Protein AF-D1W5M9-F1 (afdb_monomer_lite)

Structure (mmCIF, N/CA/C/O backbone):
data_AF-D1W5M9-F1
#
_entry.id   AF-D1W5M9-F1
#
loop_
_atom_site.group_PDB
_atom_site.id
_atom_site.type_symbol
_atom_site.label_atom_id
_atom_site.label_alt_id
_atom_site.label_comp_id
_atom_site.label_asym_id
_atom_site.label_entity_id
_atom_site.label_seq_id
_atom_site.pdbx_PDB_ins_code
_atom_site.Cartn_x
_atom_site.Cartn_y
_atom_site.Cartn_z
_atom_site.occupancy
_atom_site.B_iso_or_equiv
_atom_site.auth_seq_id
_atom_site.auth_comp_id
_atom_site.auth_asym_id
_atom_site.auth_atom_id
_atom_site.pdbx_PDB_model_num
ATOM 1 N N . MET A 1 1 ? 8.445 2.231 11.123 1.00 63.66 1 MET A N 1
ATOM 2 C CA . MET A 1 1 ? 7.506 3.032 10.311 1.00 63.66 1 MET A CA 1
ATOM 3 C C . MET A 1 1 ? 6.732 2.057 9.447 1.00 63.66 1 MET A C 1
ATOM 5 O O . MET A 1 1 ? 7.366 1.206 8.841 1.00 63.66 1 MET A O 1
ATOM 9 N N . ASN A 1 2 ? 5.404 2.099 9.480 1.00 83.00 2 ASN A N 1
ATOM 10 C CA . ASN A 1 2 ? 4.534 1.351 8.573 1.00 83.00 2 ASN A CA 1
ATOM 11 C C . ASN A 1 2 ? 3.511 2.341 7.989 1.00 83.00 2 ASN A C 1
ATOM 13 O O . ASN A 1 2 ? 3.328 3.416 8.558 1.00 83.00 2 ASN A O 1
ATOM 17 N N . ARG A 1 3 ? 2.901 1.996 6.854 1.00 93.31 3 ARG A N 1
ATOM 18 C CA . ARG A 1 3 ? 1.941 2.838 6.113 1.00 93.31 3 ARG A CA 1
ATOM 19 C C . ARG A 1 3 ? 0.517 2.303 6.245 1.00 93.31 3 ARG A C 1
ATOM 21 O O . ARG A 1 3 ? -0.344 2.614 5.434 1.00 93.31 3 ARG A O 1
ATOM 28 N N . ILE A 1 4 ? 0.272 1.434 7.229 1.00 94.25 4 ILE A N 1
ATOM 29 C CA . ILE A 1 4 ? -0.935 0.599 7.274 1.00 94.25 4 ILE A CA 1
ATOM 30 C C . ILE A 1 4 ? -2.200 1.464 7.290 1.00 94.25 4 ILE A C 1
ATOM 32 O O . ILE A 1 4 ? -3.158 1.157 6.591 1.00 94.25 4 ILE A O 1
ATOM 36 N N . GLU A 1 5 ? -2.203 2.565 8.046 1.00 92.50 5 GLU A N 1
ATOM 37 C CA . GLU A 1 5 ? -3.348 3.483 8.080 1.00 92.50 5 GLU A CA 1
ATOM 38 C C . GLU A 1 5 ? -3.628 4.167 6.738 1.00 92.50 5 GLU A C 1
ATOM 40 O O . GLU A 1 5 ? -4.788 4.458 6.447 1.00 92.50 5 GLU A O 1
ATOM 45 N N . ASP A 1 6 ? -2.599 4.416 5.931 1.00 94.12 6 ASP A N 1
ATOM 46 C CA . ASP A 1 6 ? -2.745 5.037 4.615 1.00 94.12 6 ASP A CA 1
ATOM 47 C C . ASP A 1 6 ? -3.290 4.022 3.613 1.00 94.12 6 ASP A C 1
ATOM 49 O O . ASP A 1 6 ? -4.303 4.293 2.974 1.00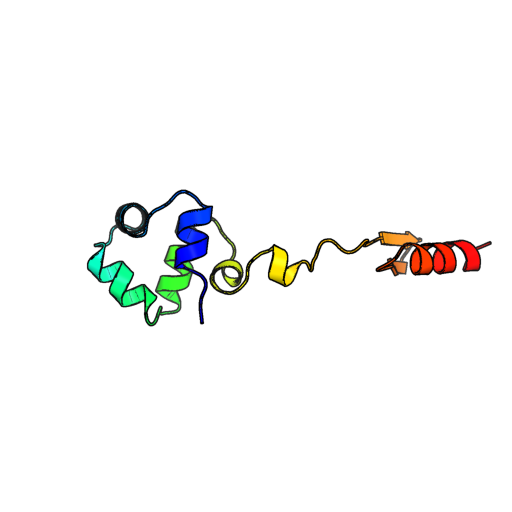 94.12 6 ASP A O 1
ATOM 53 N N . VAL A 1 7 ? -2.746 2.799 3.603 1.00 95.06 7 VAL A N 1
ATOM 54 C CA . VAL A 1 7 ? -3.246 1.695 2.761 1.00 95.06 7 VAL A CA 1
ATOM 55 C C . VAL A 1 7 ? -4.722 1.404 3.048 1.00 95.06 7 VAL A C 1
ATOM 57 O O . VAL A 1 7 ? -5.509 1.216 2.122 1.00 95.06 7 VAL A O 1
ATOM 60 N N . ILE A 1 8 ? -5.134 1.424 4.323 1.00 94.38 8 ILE A N 1
ATOM 61 C CA . ILE A 1 8 ? -6.545 1.268 4.718 1.00 94.38 8 ILE A CA 1
ATOM 62 C C . ILE A 1 8 ? -7.427 2.323 4.034 1.00 94.38 8 ILE A C 1
ATOM 64 O O . ILE A 1 8 ? -8.484 1.982 3.500 1.00 94.38 8 ILE A O 1
ATOM 68 N N . LYS A 1 9 ? -6.998 3.591 4.039 1.00 94.12 9 LYS A N 1
ATOM 69 C CA . LYS A 1 9 ? -7.753 4.710 3.452 1.00 94.12 9 LYS A CA 1
ATOM 70 C C . LYS A 1 9 ? -7.760 4.662 1.926 1.00 94.12 9 LYS A C 1
ATOM 72 O O . LYS A 1 9 ? -8.810 4.886 1.333 1.00 94.12 9 LYS A O 1
ATOM 77 N N . GLU A 1 10 ? -6.622 4.352 1.306 1.00 94.06 10 GLU A N 1
ATOM 78 C CA . GLU A 1 10 ? -6.475 4.197 -0.150 1.00 94.06 10 GLU A CA 1
ATOM 79 C C . GLU A 1 10 ? -7.436 3.132 -0.702 1.00 94.06 10 GLU A C 1
ATOM 81 O O . GLU A 1 10 ? -7.995 3.299 -1.782 1.00 94.06 10 GLU A O 1
ATOM 86 N N . HIS A 1 11 ? -7.715 2.090 0.087 1.00 93.50 11 HIS A N 1
ATOM 87 C CA . HIS A 1 11 ? -8.651 1.015 -0.258 1.00 93.50 11 HIS A CA 1
ATOM 88 C C . HIS A 1 11 ? -10.105 1.299 0.167 1.00 93.50 11 HIS A C 1
ATOM 90 O O . HIS A 1 11 ? -10.946 0.401 0.156 1.00 93.50 11 HIS A O 1
ATOM 96 N N . GLY A 1 12 ? -10.427 2.538 0.555 1.00 93.69 12 GLY A N 1
ATOM 97 C CA . GLY A 1 12 ? -11.793 2.961 0.879 1.00 93.69 12 GLY A CA 1
ATOM 98 C C . GLY A 1 12 ? -12.308 2.489 2.241 1.00 93.69 12 GLY A C 1
ATOM 99 O O . GLY A 1 12 ? -13.508 2.579 2.507 1.00 93.69 12 GLY A O 1
ATOM 100 N N . TYR A 1 13 ? -11.429 2.005 3.120 1.00 94.56 13 TYR A N 1
ATOM 101 C CA . TYR A 1 13 ? -11.790 1.606 4.474 1.00 94.56 13 TYR A CA 1
ATOM 102 C C . TYR A 1 13 ? -11.422 2.685 5.494 1.00 94.56 13 TYR A C 1
ATOM 104 O O . TYR A 1 13 ? -10.535 3.518 5.325 1.00 94.56 13 TYR A O 1
ATOM 112 N N . THR A 1 14 ? -12.098 2.630 6.633 1.00 94.38 14 THR A N 1
ATOM 113 C CA . THR A 1 14 ? -11.619 3.214 7.882 1.00 94.38 14 THR A CA 1
ATOM 114 C C . THR A 1 14 ? -11.054 2.102 8.761 1.00 94.38 14 THR A C 1
ATOM 116 O O . THR A 1 14 ? -11.405 0.932 8.604 1.00 94.38 14 THR A O 1
ATOM 119 N N . VAL A 1 15 ? -10.261 2.450 9.778 1.00 91.50 15 VAL A N 1
ATOM 120 C CA . VAL A 1 15 ? -9.829 1.469 10.796 1.00 91.50 15 VAL A CA 1
ATOM 121 C C . VAL A 1 15 ? -11.034 0.788 11.464 1.00 91.50 15 VAL A C 1
ATOM 123 O O . VAL A 1 15 ? -10.948 -0.355 11.893 1.00 91.50 15 VAL A O 1
ATOM 126 N N . THR A 1 16 ? -12.184 1.466 11.533 1.00 93.19 16 THR A N 1
ATOM 127 C CA . THR A 1 16 ? -13.395 0.912 12.157 1.00 93.19 16 THR A CA 1
ATOM 128 C C . THR A 1 16 ? -14.045 -0.132 11.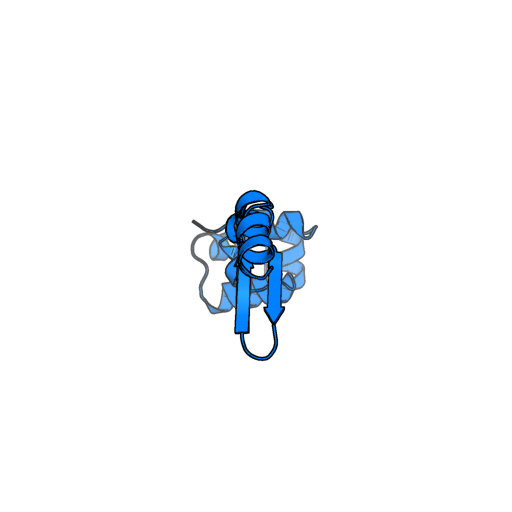252 1.00 93.19 16 THR A C 1
ATOM 130 O O . THR A 1 16 ? -14.257 -1.258 11.688 1.00 93.19 16 THR A O 1
ATOM 133 N N . SER A 1 17 ? -14.258 0.194 9.976 1.00 94.62 17 SER A N 1
ATOM 134 C CA . SER A 1 17 ? -14.833 -0.747 9.006 1.00 94.62 17 SER A CA 1
ATOM 135 C C . SER A 1 17 ? -13.899 -1.922 8.704 1.00 94.62 17 SER A C 1
ATOM 137 O O . SER A 1 17 ? -14.367 -3.029 8.458 1.00 94.62 17 SER A O 1
ATOM 139 N N . LEU A 1 18 ? -12.574 -1.719 8.749 1.00 94.62 18 LEU A N 1
ATOM 140 C CA . LEU A 1 18 ? -11.629 -2.831 8.645 1.00 94.62 18 LEU A CA 1
ATOM 141 C C . LEU A 1 18 ? -11.708 -3.740 9.877 1.00 94.62 18 LEU A C 1
ATOM 143 O O . LEU A 1 18 ? -11.705 -4.957 9.723 1.00 94.62 18 LEU A O 1
ATOM 147 N N . ALA A 1 19 ? -11.806 -3.171 11.085 1.00 94.12 19 ALA A N 1
ATOM 148 C CA . ALA A 1 19 ? -11.965 -3.958 12.306 1.00 94.12 19 ALA A CA 1
ATOM 149 C C . ALA A 1 19 ? -13.226 -4.836 12.251 1.00 94.12 19 ALA A C 1
ATOM 151 O O . ALA A 1 19 ? -13.154 -6.023 12.555 1.00 94.12 19 ALA A O 1
ATOM 152 N N . GLU A 1 20 ? -14.345 -4.278 11.783 1.00 94.00 20 GLU A N 1
ATOM 153 C CA . GLU A 1 20 ? -15.584 -5.025 11.543 1.00 94.00 20 GLU A CA 1
ATOM 154 C C . GLU A 1 20 ? -15.379 -6.152 10.520 1.00 94.00 20 GLU A C 1
ATOM 156 O O . GLU A 1 20 ? -15.781 -7.288 10.770 1.00 94.00 20 GLU A O 1
ATOM 161 N N . LYS A 1 21 ? -14.685 -5.873 9.408 1.00 92.62 21 LYS A N 1
ATOM 162 C CA . LYS A 1 21 ? -14.389 -6.855 8.352 1.00 92.62 21 LYS A CA 1
ATOM 163 C C . LYS A 1 21 ? -13.552 -8.041 8.844 1.00 92.62 21 LYS A C 1
ATOM 165 O O . LYS A 1 21 ? -13.801 -9.162 8.414 1.00 92.62 21 LYS A O 1
ATOM 170 N N . ILE A 1 22 ? -12.583 -7.808 9.730 1.00 92.50 22 ILE A N 1
ATOM 171 C CA . ILE A 1 22 ? -11.724 -8.862 10.305 1.00 92.50 22 ILE A CA 1
ATOM 172 C C . ILE A 1 22 ? -12.273 -9.434 11.623 1.00 92.50 22 ILE A C 1
ATOM 174 O O . ILE A 1 22 ? -11.598 -10.210 12.292 1.00 92.50 22 ILE A O 1
ATOM 178 N N . GLY A 1 23 ? -13.491 -9.053 12.026 1.00 92.00 23 GLY A N 1
ATOM 179 C CA . GLY A 1 23 ? -14.151 -9.604 13.212 1.00 92.00 23 GLY A CA 1
ATOM 180 C C . GLY A 1 23 ? -13.509 -9.199 14.544 1.00 92.00 23 GLY A C 1
ATOM 181 O O . GLY A 1 23 ? -13.524 -9.973 15.499 1.00 92.00 23 GLY A O 1
ATOM 182 N N . THR A 1 24 ? -12.939 -7.994 14.633 1.00 92.00 24 THR A N 1
ATOM 183 C CA . THR A 1 24 ? -12.327 -7.457 15.858 1.00 92.00 24 THR A CA 1
ATOM 184 C C . THR A 1 24 ? -12.928 -6.109 16.258 1.00 92.00 24 THR A C 1
ATOM 186 O O . THR A 1 24 ? -13.661 -5.475 15.505 1.00 92.00 24 THR A O 1
ATOM 189 N N . SER A 1 25 ? -12.608 -5.629 17.461 1.00 92.50 25 SER A N 1
ATOM 190 C CA . SER A 1 25 ? -13.003 -4.285 17.882 1.00 92.50 25 SER A CA 1
ATOM 191 C C . SER A 1 25 ? -12.044 -3.221 17.348 1.00 92.50 25 SER A C 1
ATOM 193 O O . SER A 1 25 ? -10.834 -3.440 17.227 1.00 92.50 25 SER A O 1
ATOM 195 N N . LYS A 1 26 ? -12.570 -2.014 17.111 1.00 91.94 26 LYS A N 1
ATOM 196 C CA . LYS A 1 26 ? -11.774 -0.834 16.741 1.00 91.94 26 LYS A CA 1
ATOM 197 C C . LYS A 1 26 ? -10.599 -0.610 17.698 1.00 91.94 26 LYS A C 1
ATOM 199 O O . LYS A 1 26 ? -9.485 -0.381 17.236 1.00 91.94 26 LYS A O 1
ATOM 204 N N . GLN A 1 27 ? -10.824 -0.674 19.018 1.00 91.31 27 GLN A N 1
ATOM 205 C CA . GLN A 1 27 ? -9.746 -0.456 19.992 1.00 91.31 27 GLN A CA 1
ATOM 206 C C . GLN A 1 27 ? -8.656 -1.527 19.889 1.00 91.31 27 GLN A C 1
ATOM 208 O O . GLN A 1 27 ? -7.475 -1.195 19.972 1.00 91.31 27 GLN A O 1
ATOM 213 N N . ASN A 1 28 ? -9.040 -2.791 19.680 1.00 91.12 28 ASN A N 1
ATOM 214 C CA . ASN A 1 28 ? -8.086 -3.885 19.539 1.00 91.12 28 ASN A CA 1
ATOM 215 C C . ASN A 1 28 ? -7.239 -3.717 18.272 1.00 91.12 28 ASN A C 1
ATOM 217 O O . ASN A 1 28 ? -6.016 -3.819 18.336 1.00 91.12 28 ASN A O 1
ATOM 221 N N . LEU A 1 29 ? -7.861 -3.381 17.135 1.00 91.69 29 LEU A N 1
ATOM 222 C CA . LEU A 1 29 ? -7.115 -3.117 15.905 1.00 91.69 29 LEU A CA 1
ATOM 223 C C . LEU A 1 29 ? -6.158 -1.929 16.074 1.00 91.69 29 LEU A C 1
ATOM 225 O O . LEU A 1 29 ? -4.981 -2.062 15.762 1.00 91.69 29 LEU A O 1
ATOM 229 N N . PHE A 1 30 ? -6.604 -0.810 16.654 1.00 90.25 30 PHE A N 1
ATOM 230 C CA . PHE A 1 30 ? -5.724 0.335 16.929 1.00 90.25 30 PHE A CA 1
ATOM 231 C C . PHE A 1 30 ? -4.529 -0.022 17.821 1.00 90.25 30 PHE A C 1
ATOM 233 O O . PHE A 1 30 ? -3.418 0.446 17.580 1.00 90.25 30 PHE A O 1
ATOM 240 N N . ALA A 1 31 ? -4.737 -0.848 18.850 1.00 90.62 31 ALA A N 1
ATOM 241 C CA . ALA A 1 31 ? -3.649 -1.314 19.705 1.00 90.62 31 ALA A CA 1
ATOM 242 C C . ALA A 1 31 ? -2.648 -2.170 18.915 1.00 90.62 31 ALA A C 1
ATOM 244 O O . ALA A 1 31 ? -1.439 -1.958 19.025 1.00 90.62 31 ALA A O 1
ATOM 245 N N . LYS A 1 32 ? -3.151 -3.077 18.069 1.00 90.31 32 LYS A N 1
ATOM 246 C CA . LYS A 1 32 ? -2.332 -3.912 17.188 1.00 90.31 32 LYS A CA 1
ATOM 247 C C . LYS A 1 32 ? -1.543 -3.087 16.162 1.00 90.31 32 LYS A C 1
ATOM 249 O O . LYS A 1 32 ? -0.389 -3.403 15.918 1.00 90.31 32 LYS A O 1
ATOM 254 N N . LEU A 1 33 ? -2.102 -2.012 15.602 1.00 89.81 33 LEU A N 1
ATOM 255 C CA . LEU A 1 33 ? -1.428 -1.182 14.587 1.00 89.81 33 LEU A CA 1
ATOM 256 C C . LEU A 1 33 ? -0.173 -0.456 15.102 1.00 89.81 33 LEU A C 1
ATOM 258 O O . LEU A 1 33 ? 0.736 -0.182 14.318 1.00 89.81 33 LEU A O 1
ATOM 262 N N . LYS A 1 34 ? -0.083 -0.183 16.412 1.00 88.25 34 LYS A N 1
ATOM 263 C CA . LYS A 1 34 ? 1.106 0.447 17.018 1.00 88.25 34 LYS A CA 1
ATOM 264 C C . LYS A 1 34 ? 2.347 -0.445 16.961 1.00 88.25 34 LYS A C 1
ATOM 266 O O . LYS A 1 34 ? 3.455 0.061 16.816 1.00 88.25 34 LYS A O 1
ATOM 271 N N . SER A 1 35 ? 2.161 -1.754 17.111 1.00 88.44 35 SER A N 1
ATOM 272 C CA . SER A 1 35 ? 3.229 -2.755 17.046 1.00 88.44 35 SER A CA 1
ATOM 273 C C . SER A 1 35 ? 2.651 -4.066 16.504 1.00 88.44 35 SER A C 1
ATOM 275 O O . SER A 1 35 ? 2.342 -4.984 17.272 1.00 88.44 35 SER A O 1
ATOM 277 N N . PRO A 1 36 ? 2.398 -4.131 15.186 1.00 90.56 36 PRO A N 1
ATOM 278 C CA . PRO A 1 36 ? 1.660 -5.235 14.601 1.00 90.56 36 PRO A CA 1
ATOM 279 C C . PRO A 1 36 ? 2.516 -6.497 14.586 1.00 90.56 36 PRO A C 1
ATOM 281 O O . PRO A 1 36 ? 3.661 -6.499 14.135 1.00 90.56 36 PRO A O 1
ATOM 284 N N . SER A 1 37 ? 1.941 -7.594 15.076 1.00 92.81 37 SER A N 1
ATOM 285 C CA . SER A 1 37 ? 2.544 -8.919 14.957 1.00 92.81 37 SER A CA 1
ATOM 286 C C . SER A 1 37 ? 2.446 -9.429 13.519 1.00 92.81 37 SER A C 1
ATOM 288 O O . SER A 1 37 ? 1.561 -9.022 12.768 1.00 92.81 37 SER A O 1
ATOM 290 N N . TYR A 1 38 ? 3.302 -10.380 13.142 1.00 94.12 38 TYR A N 1
ATOM 291 C CA . TYR A 1 38 ? 3.242 -11.001 11.815 1.00 94.12 38 TYR A CA 1
ATOM 292 C C . TYR A 1 38 ? 1.838 -11.532 11.442 1.00 94.12 38 TYR A C 1
ATOM 294 O O . TYR A 1 38 ? 1.353 -11.177 10.370 1.00 94.12 38 TYR A O 1
ATOM 302 N N . PRO A 1 39 ? 1.112 -12.265 12.315 1.00 94.25 39 PRO A N 1
ATOM 303 C CA . PRO A 1 39 ? -0.260 -12.686 12.014 1.00 94.25 39 PRO A CA 1
ATOM 304 C C . PRO A 1 39 ? -1.221 -11.520 11.766 1.00 94.25 39 PRO A C 1
ATOM 306 O O . PRO A 1 39 ? -2.055 -11.594 10.872 1.00 94.25 39 PRO A O 1
ATOM 309 N N . THR A 1 40 ? -1.076 -10.427 12.521 1.00 93.38 40 THR A N 1
ATOM 310 C CA . THR A 1 40 ? -1.885 -9.215 12.321 1.00 93.38 40 THR A CA 1
ATOM 311 C C . THR A 1 40 ? -1.625 -8.612 10.944 1.00 93.38 40 THR A C 1
ATOM 313 O O . THR A 1 40 ? -2.558 -8.212 10.259 1.00 93.38 40 THR A O 1
ATOM 316 N N . LEU A 1 41 ? -0.360 -8.547 10.526 1.00 95.25 41 LEU A N 1
ATOM 317 C CA . LEU A 1 41 ? 0.001 -8.024 9.212 1.00 95.25 41 LEU A CA 1
ATOM 318 C C . LEU A 1 41 ? -0.599 -8.876 8.085 1.00 95.25 41 LEU A C 1
ATOM 320 O O . LEU A 1 41 ? -1.134 -8.322 7.130 1.00 95.25 41 LEU A O 1
ATOM 324 N N . VAL A 1 42 ? -0.565 -10.209 8.219 1.00 95.50 42 VAL A N 1
ATOM 325 C CA . VAL A 1 42 ? -1.165 -11.133 7.238 1.00 95.50 42 VAL A CA 1
ATOM 326 C C . VAL A 1 42 ? -2.676 -10.934 7.168 1.00 95.50 42 VAL A C 1
ATOM 328 O O . VAL A 1 42 ? -3.227 -10.830 6.076 1.00 95.50 42 VAL A O 1
ATOM 331 N N . GLU A 1 43 ? -3.336 -10.840 8.321 1.00 94.81 43 GLU A N 1
ATOM 332 C CA . GLU A 1 43 ? -4.779 -10.614 8.431 1.00 94.81 43 GLU A CA 1
ATOM 333 C C . GLU A 1 43 ? -5.194 -9.301 7.752 1.00 94.81 43 GLU A C 1
ATOM 335 O O . GLU A 1 43 ? -6.117 -9.294 6.940 1.00 94.81 43 GLU A O 1
ATOM 340 N N . ILE A 1 44 ? -4.468 -8.209 8.011 1.00 94.25 44 ILE A N 1
ATOM 341 C CA . ILE A 1 44 ? -4.730 -6.898 7.402 1.00 94.25 44 ILE A CA 1
ATOM 342 C C . ILE A 1 44 ? -4.486 -6.924 5.890 1.00 94.25 44 ILE A C 1
ATOM 344 O O . ILE A 1 44 ? -5.357 -6.493 5.140 1.00 94.25 44 ILE A O 1
ATOM 348 N N . ALA A 1 45 ? -3.338 -7.438 5.436 1.00 96.00 45 ALA A N 1
ATOM 349 C CA . ALA A 1 45 ? -3.013 -7.522 4.011 1.00 96.00 45 ALA A CA 1
ATOM 350 C C . ALA A 1 45 ? -4.059 -8.344 3.244 1.00 96.00 45 ALA A C 1
ATOM 352 O O . ALA A 1 45 ? -4.544 -7.917 2.201 1.00 96.00 45 ALA A O 1
ATOM 353 N N . THR A 1 46 ? -4.476 -9.479 3.813 1.00 96.19 46 THR A N 1
ATOM 354 C CA . THR A 1 46 ? -5.514 -10.346 3.234 1.00 96.19 46 THR A CA 1
ATOM 355 C C . THR A 1 46 ? -6.869 -9.644 3.195 1.00 96.19 46 THR A C 1
ATOM 357 O O . THR A 1 46 ? -7.584 -9.727 2.203 1.00 96.19 46 THR A O 1
ATOM 360 N N . ALA A 1 47 ? -7.238 -8.930 4.260 1.00 95.25 47 ALA A N 1
ATOM 361 C CA . ALA A 1 47 ? -8.512 -8.222 4.321 1.00 95.25 47 ALA A CA 1
ATOM 362 C C . ALA A 1 47 ? -8.591 -7.036 3.346 1.00 95.25 47 ALA A C 1
ATOM 364 O O . ALA A 1 47 ? -9.685 -6.713 2.882 1.00 95.25 47 ALA A O 1
ATOM 365 N N . LEU A 1 48 ? -7.457 -6.398 3.053 1.00 95.38 48 LEU A N 1
ATOM 366 C CA . LEU A 1 48 ? -7.339 -5.308 2.082 1.00 95.38 48 LEU A CA 1
ATOM 367 C C . LEU A 1 48 ? -7.054 -5.799 0.653 1.00 95.38 48 LEU A C 1
ATOM 369 O O . LEU A 1 48 ? -7.083 -4.982 -0.258 1.00 95.38 48 LEU A O 1
ATOM 373 N N . ASP A 1 49 ? -6.827 -7.103 0.463 1.00 95.81 49 ASP A N 1
ATOM 374 C CA . ASP A 1 49 ? -6.446 -7.729 -0.813 1.00 95.81 49 ASP A CA 1
ATOM 375 C C . ASP A 1 49 ? -5.180 -7.116 -1.441 1.00 95.81 49 ASP A C 1
ATOM 377 O O . ASP A 1 49 ? -5.099 -6.852 -2.639 1.00 95.81 49 ASP A O 1
ATOM 381 N N . VAL A 1 50 ? -4.166 -6.877 -0.603 1.00 95.38 50 VAL A N 1
ATOM 382 C CA . VAL A 1 50 ? -2.875 -6.303 -1.009 1.00 95.38 50 VAL A CA 1
ATOM 383 C C . VAL A 1 50 ? -1.716 -7.233 -0.675 1.00 95.38 50 VAL A C 1
ATOM 385 O O . VAL A 1 50 ? -1.761 -7.972 0.315 1.00 95.38 50 VAL A O 1
ATOM 388 N N . PRO A 1 51 ? -0.612 -7.185 -1.436 1.00 95.38 51 PRO A N 1
ATOM 389 C CA . PRO A 1 51 ? 0.601 -7.869 -1.029 1.00 95.38 51 PRO A CA 1
ATOM 390 C C . PRO A 1 51 ? 1.185 -7.241 0.248 1.00 95.38 51 PRO A C 1
ATOM 392 O O . PRO A 1 51 ? 1.190 -6.026 0.427 1.00 95.38 51 PRO A O 1
ATOM 395 N N . MET A 1 52 ? 1.757 -8.081 1.118 1.00 94.94 52 MET A N 1
ATOM 396 C CA . MET A 1 52 ? 2.306 -7.693 2.430 1.00 94.94 52 MET A CA 1
ATOM 397 C C . MET A 1 52 ? 3.237 -6.469 2.392 1.00 94.94 52 MET A C 1
ATOM 399 O O . MET A 1 52 ? 3.222 -5.651 3.309 1.00 94.94 52 MET A O 1
ATOM 403 N N . TRP A 1 53 ? 4.062 -6.337 1.351 1.00 94.44 53 TRP A N 1
ATOM 404 C CA . TRP A 1 53 ? 5.025 -5.239 1.238 1.00 94.44 53 TRP A CA 1
ATOM 405 C C . TRP A 1 53 ? 4.350 -3.863 1.132 1.00 94.44 53 TRP A C 1
ATOM 407 O O . TRP A 1 53 ? 4.928 -2.884 1.602 1.00 94.44 53 TRP A O 1
ATOM 417 N N . GLN A 1 54 ? 3.117 -3.784 0.608 1.00 95.25 54 GLN A N 1
ATOM 418 C CA . GLN A 1 54 ? 2.393 -2.514 0.478 1.00 95.25 54 GLN A CA 1
ATOM 419 C C . GLN A 1 54 ? 2.052 -1.885 1.831 1.00 95.25 54 GLN A C 1
ATOM 421 O O . GLN A 1 54 ? 1.947 -0.669 1.946 1.00 95.25 54 GLN A O 1
ATOM 426 N N . LEU A 1 55 ? 1.986 -2.689 2.900 1.00 95.44 55 LEU A N 1
ATOM 427 C CA . LEU A 1 55 ? 1.830 -2.187 4.269 1.00 95.44 55 LEU A CA 1
ATOM 428 C C . LEU A 1 55 ? 3.023 -1.331 4.740 1.00 95.44 55 LEU A C 1
ATOM 430 O O . LEU A 1 55 ? 2.932 -0.656 5.771 1.00 95.44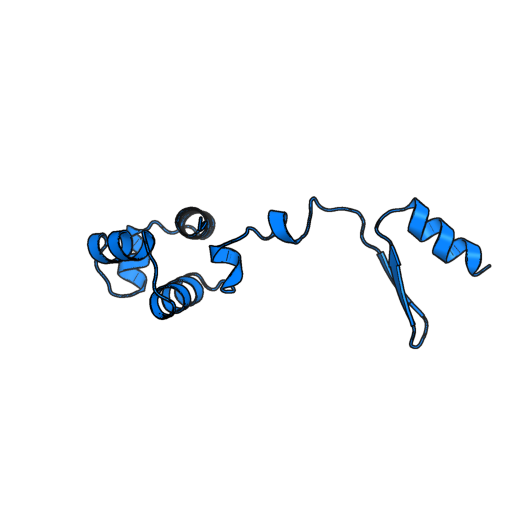 55 LEU A O 1
ATOM 434 N N . PHE A 1 56 ? 4.142 -1.365 4.012 1.00 94.44 56 PHE A N 1
ATOM 435 C CA . PHE A 1 56 ? 5.402 -0.718 4.375 1.00 94.44 56 PHE A CA 1
ATOM 436 C C . PHE A 1 56 ? 5.920 0.274 3.331 1.00 94.44 56 PHE A C 1
ATOM 438 O O . PHE A 1 56 ? 6.666 1.167 3.721 1.00 94.44 56 PHE A O 1
ATOM 445 N N . ALA A 1 57 ? 5.525 0.145 2.062 1.00 92.38 57 ALA A N 1
ATOM 446 C CA . ALA A 1 57 ? 5.924 1.020 0.956 1.00 92.38 57 ALA A CA 1
ATOM 447 C C . ALA A 1 57 ? 4.773 1.176 -0.049 1.00 92.38 57 ALA A C 1
ATOM 449 O O . ALA A 1 57 ? 4.067 0.204 -0.305 1.00 92.38 57 ALA A O 1
ATOM 450 N N . SER A 1 58 ? 4.575 2.360 -0.631 1.00 90.75 58 SER A N 1
ATOM 451 C CA . SER A 1 58 ? 3.599 2.508 -1.720 1.00 90.75 58 SER A CA 1
ATOM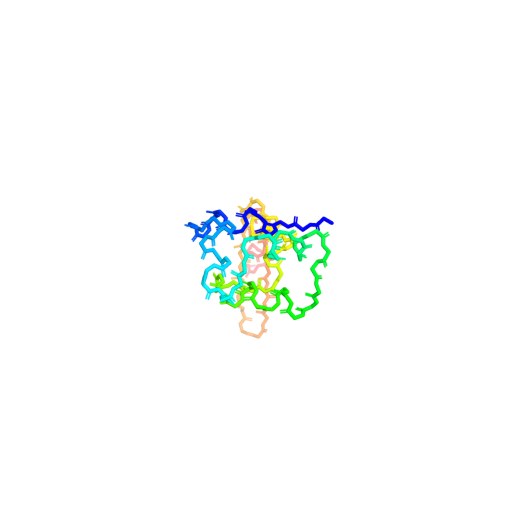 452 C C . SER A 1 58 ? 4.133 1.909 -3.027 1.00 90.75 58 SER A C 1
ATOM 454 O O . SER A 1 58 ? 5.350 1.814 -3.213 1.00 90.75 58 SER A O 1
ATOM 456 N N . PRO A 1 59 ? 3.255 1.514 -3.963 1.00 87.00 59 PRO A N 1
ATOM 457 C CA . PRO A 1 59 ? 3.676 1.113 -5.300 1.00 87.00 59 PRO A CA 1
ATOM 458 C C . PRO A 1 59 ? 4.544 2.165 -5.992 1.00 87.00 59 PRO A C 1
ATOM 460 O O . PRO A 1 59 ? 5.520 1.795 -6.625 1.00 87.00 59 PRO A O 1
ATOM 463 N N . GLU A 1 60 ? 4.244 3.452 -5.835 1.00 84.69 60 GLU A N 1
ATOM 464 C CA . GLU A 1 60 ? 5.003 4.566 -6.418 1.00 84.69 60 GLU A CA 1
ATOM 465 C C . GLU A 1 60 ? 6.396 4.707 -5.792 1.00 84.69 60 GLU A C 1
ATOM 467 O O . GLU A 1 60 ? 7.366 4.967 -6.500 1.00 84.69 60 GLU A O 1
ATOM 472 N N . GLU A 1 61 ? 6.519 4.497 -4.476 1.00 83.44 61 GLU A N 1
ATOM 473 C CA . GLU A 1 61 ? 7.816 4.493 -3.786 1.00 83.44 61 GLU A CA 1
ATOM 474 C C . GLU A 1 61 ? 8.727 3.365 -4.304 1.00 83.44 61 GLU A C 1
ATOM 476 O O . GLU A 1 61 ? 9.944 3.535 -4.355 1.00 83.44 61 GLU A O 1
ATOM 481 N N . ILE A 1 62 ? 8.146 2.223 -4.694 1.00 82.75 62 ILE A N 1
ATOM 482 C CA . ILE A 1 62 ? 8.884 1.040 -5.167 1.00 82.75 62 ILE A CA 1
ATOM 483 C C . ILE A 1 62 ? 9.113 1.050 -6.681 1.00 82.75 62 ILE A C 1
ATOM 485 O O . ILE A 1 62 ? 10.193 0.686 -7.138 1.00 82.75 62 ILE A O 1
ATOM 489 N N . ALA A 1 63 ? 8.110 1.439 -7.465 1.00 74.25 63 ALA A N 1
ATOM 490 C CA . ALA A 1 63 ? 8.177 1.470 -8.924 1.00 74.25 63 ALA A CA 1
ATOM 491 C C . ALA A 1 63 ? 9.053 2.618 -9.448 1.00 74.25 63 ALA A C 1
ATOM 493 O O . ALA A 1 63 ? 9.380 2.642 -10.633 1.00 74.25 63 ALA A O 1
ATOM 494 N N . GLY A 1 64 ? 9.444 3.554 -8.578 1.00 63.88 64 GLY A N 1
ATOM 495 C CA . GLY A 1 64 ? 10.102 4.784 -8.988 1.00 63.88 64 GLY A CA 1
ATOM 496 C C . GLY A 1 64 ? 9.111 5.735 -9.655 1.00 63.88 64 GLY A C 1
ATOM 497 O O . GLY A 1 64 ? 7.975 5.381 -9.977 1.00 63.88 64 GLY A O 1
ATOM 498 N N . ALA A 1 65 ? 9.533 6.982 -9.840 1.00 59.62 65 ALA A N 1
ATOM 499 C CA . ALA A 1 65 ? 8.716 8.042 -10.412 1.00 59.62 65 ALA A CA 1
ATOM 500 C C . ALA A 1 65 ? 8.525 7.852 -11.925 1.00 59.62 65 ALA A C 1
ATOM 502 O O . ALA A 1 65 ? 8.952 8.698 -12.692 1.00 59.62 65 ALA A O 1
ATOM 503 N N . GLY A 1 66 ? 7.900 6.752 -12.359 1.00 57.78 66 GLY A N 1
ATOM 504 C CA . GLY A 1 66 ? 7.516 6.525 -13.752 1.00 57.78 66 GLY A CA 1
ATOM 505 C C . GLY A 1 66 ? 8.621 6.867 -14.748 1.00 57.78 66 GLY A C 1
ATOM 506 O O . GLY A 1 66 ? 8.351 7.529 -15.751 1.00 57.78 66 GLY A O 1
ATOM 507 N N . ASP A 1 67 ? 9.858 6.474 -14.446 1.00 71.94 67 ASP A N 1
ATOM 508 C CA . ASP A 1 67 ? 10.942 6.642 -15.395 1.00 71.94 67 ASP A CA 1
ATOM 509 C C . ASP A 1 67 ? 10.674 5.732 -16.596 1.00 71.94 67 ASP A C 1
ATOM 511 O O . ASP A 1 67 ? 10.059 4.665 -16.502 1.00 71.94 67 ASP A O 1
ATOM 515 N N . PHE A 1 68 ? 11.065 6.214 -17.769 1.00 79.00 68 PHE A N 1
ATOM 516 C CA . PHE A 1 68 ? 10.973 5.453 -19.002 1.00 79.00 68 PHE A CA 1
ATOM 517 C C . PHE A 1 68 ? 11.711 4.123 -18.819 1.00 79.00 68 PHE A C 1
ATOM 519 O O . PHE A 1 68 ? 12.909 4.130 -18.580 1.00 79.00 68 PHE A O 1
ATOM 526 N N . VAL A 1 69 ? 11.015 2.996 -18.971 1.00 85.19 69 VAL A N 1
ATOM 527 C CA . VAL A 1 69 ? 11.636 1.667 -18.973 1.00 85.19 69 VAL A CA 1
ATOM 528 C C . VAL A 1 69 ? 11.300 0.977 -20.286 1.00 85.19 69 VAL A C 1
ATOM 530 O O . VAL A 1 69 ? 10.130 0.769 -20.614 1.00 85.19 69 VAL A O 1
ATOM 533 N N . ALA A 1 70 ? 12.327 0.593 -21.038 1.00 87.38 70 ALA A N 1
ATOM 534 C CA . ALA A 1 70 ? 12.195 -0.243 -22.223 1.00 87.38 70 ALA A CA 1
ATOM 535 C C . ALA A 1 70 ? 12.831 -1.611 -21.966 1.00 87.38 70 ALA A C 1
ATOM 537 O O . ALA A 1 70 ? 14.001 -1.695 -21.608 1.00 87.38 70 ALA A O 1
ATOM 538 N N . LEU A 1 71 ? 12.068 -2.683 -22.189 1.00 90.06 71 LEU A N 1
ATOM 539 C CA . LEU A 1 71 ? 12.561 -4.060 -22.160 1.00 90.06 71 LEU A CA 1
ATOM 540 C C . LEU A 1 71 ? 12.605 -4.601 -23.586 1.00 90.06 71 LEU A C 1
ATOM 542 O O . LEU A 1 71 ? 11.584 -4.654 -24.272 1.00 90.06 71 LEU A O 1
ATOM 546 N N . ILE A 1 72 ? 13.789 -5.013 -24.027 1.00 91.00 72 ILE A N 1
ATOM 547 C CA . ILE A 1 72 ? 14.028 -5.504 -25.379 1.00 91.00 72 ILE A CA 1
ATOM 548 C C . ILE A 1 72 ? 14.494 -6.944 -25.271 1.00 91.00 72 ILE A C 1
ATOM 550 O O . ILE A 1 72 ? 15.549 -7.226 -24.708 1.00 91.00 72 ILE A O 1
ATOM 554 N N . LYS A 1 73 ? 13.709 -7.862 -25.832 1.00 90.06 73 LYS A N 1
ATOM 555 C CA . LYS A 1 73 ? 14.092 -9.265 -25.954 1.00 90.06 73 LYS A CA 1
ATOM 556 C C . LYS A 1 73 ? 14.563 -9.539 -27.373 1.00 90.06 73 LYS A C 1
ATOM 558 O O . LYS A 1 73 ? 13.797 -9.356 -28.315 1.00 90.06 73 LYS A O 1
ATOM 563 N N . ASP A 1 74 ? 15.789 -10.025 -27.502 1.00 87.31 74 ASP A N 1
ATOM 564 C CA . ASP A 1 74 ? 16.359 -10.465 -28.772 1.00 87.31 74 ASP A CA 1
ATOM 565 C C . ASP A 1 74 ? 16.868 -11.902 -28.633 1.00 87.31 74 ASP A C 1
ATOM 567 O O . ASP A 1 74 ? 17.903 -12.175 -28.023 1.00 87.31 74 ASP A O 1
ATOM 571 N N . GLY A 1 75 ? 16.072 -12.847 -29.134 1.00 88.12 75 GLY A N 1
ATOM 572 C CA . GLY A 1 75 ? 16.299 -14.272 -28.916 1.00 88.12 75 GLY A CA 1
ATOM 573 C C . GLY A 1 75 ? 16.263 -14.637 -27.428 1.00 88.12 75 GLY A C 1
ATOM 574 O O . GLY A 1 75 ? 15.209 -14.558 -26.785 1.00 88.12 75 GLY A O 1
ATOM 575 N N . SER A 1 76 ? 17.412 -15.068 -26.904 1.00 90.62 76 SER A N 1
ATOM 576 C CA . SER A 1 76 ? 17.599 -15.444 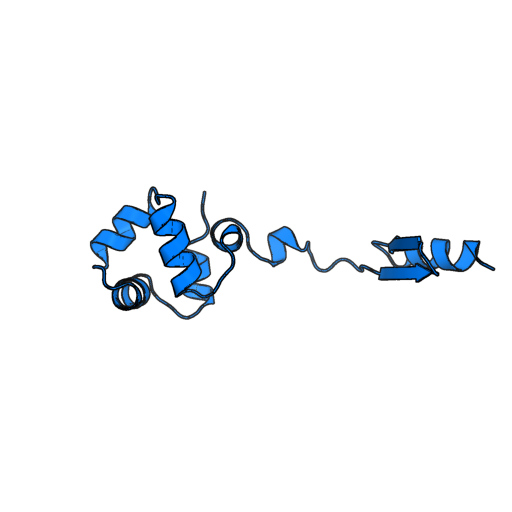-25.495 1.00 90.62 76 SER A CA 1
ATOM 577 C C . SER A 1 76 ? 18.074 -14.287 -24.614 1.00 90.62 76 SER A C 1
ATOM 579 O O . SER A 1 76 ? 18.016 -14.408 -23.393 1.00 90.62 76 SER A O 1
ATOM 581 N N . GLU A 1 77 ? 18.515 -13.180 -25.212 1.00 91.12 77 GLU A N 1
ATOM 582 C CA . GLU A 1 77 ? 19.046 -12.029 -24.487 1.00 91.12 77 GLU A CA 1
ATOM 583 C C . GLU A 1 77 ? 17.928 -11.045 -24.131 1.00 91.12 77 GLU A C 1
ATOM 585 O O . GLU A 1 77 ? 16.998 -10.811 -24.912 1.00 91.12 77 GLU A O 1
ATOM 590 N N . ILE A 1 78 ? 18.030 -10.458 -22.939 1.00 90.88 78 ILE A N 1
ATOM 591 C CA . ILE A 1 78 ? 17.120 -9.423 -22.449 1.00 90.88 78 ILE A CA 1
ATOM 592 C C . ILE A 1 78 ? 17.955 -8.188 -22.125 1.00 90.88 78 ILE A C 1
ATOM 594 O O . ILE A 1 78 ? 18.882 -8.252 -21.322 1.00 90.88 78 ILE A O 1
ATOM 598 N N . TYR A 1 79 ? 17.594 -7.069 -22.742 1.00 90.00 79 TYR A N 1
ATOM 599 C CA . TYR A 1 79 ? 18.176 -5.755 -22.501 1.00 90.00 79 TYR A CA 1
ATOM 600 C C . TYR A 1 79 ? 17.140 -4.866 -21.825 1.00 90.00 79 TYR A C 1
ATOM 602 O O . TYR A 1 79 ? 15.942 -4.976 -22.111 1.00 90.00 79 TYR A O 1
ATOM 610 N N . HIS A 1 80 ? 17.602 -3.961 -20.971 1.00 89.25 80 HIS A N 1
ATOM 611 C CA . HIS A 1 80 ? 16.772 -2.911 -20.398 1.00 89.25 80 HIS A CA 1
ATOM 612 C C . HIS A 1 80 ? 17.376 -1.538 -20.703 1.00 89.25 80 HIS A C 1
ATOM 614 O O . HIS A 1 80 ? 18.578 -1.430 -20.945 1.00 89.25 80 HIS A O 1
ATOM 620 N N . ALA A 1 81 ? 16.532 -0.511 -20.736 1.00 89.06 81 ALA A N 1
ATOM 621 C CA . ALA A 1 81 ? 16.951 0.882 -20.797 1.00 89.06 81 ALA A CA 1
ATOM 622 C C . ALA A 1 81 ? 16.048 1.737 -19.914 1.00 89.06 81 ALA A C 1
ATOM 624 O O . ALA A 1 81 ? 14.826 1.619 -20.012 1.00 89.06 81 ALA A O 1
ATOM 625 N N . ASP A 1 82 ? 16.660 2.630 -19.142 1.00 87.25 82 ASP A N 1
ATOM 626 C CA . ASP A 1 82 ? 15.984 3.531 -18.201 1.00 87.25 82 ASP A CA 1
ATOM 627 C C . ASP A 1 82 ? 15.840 4.963 -18.777 1.00 87.25 82 ASP A C 1
ATOM 629 O O . ASP A 1 82 ? 15.433 5.910 -18.105 1.00 87.25 82 ASP A O 1
ATOM 633 N N . SER A 1 83 ? 16.205 5.163 -20.054 1.00 87.94 83 SER A N 1
ATOM 634 C CA . SER A 1 83 ? 15.991 6.421 -20.787 1.00 87.94 83 SER A CA 1
ATOM 635 C C . SER A 1 83 ? 15.934 6.235 -22.310 1.00 87.94 83 SE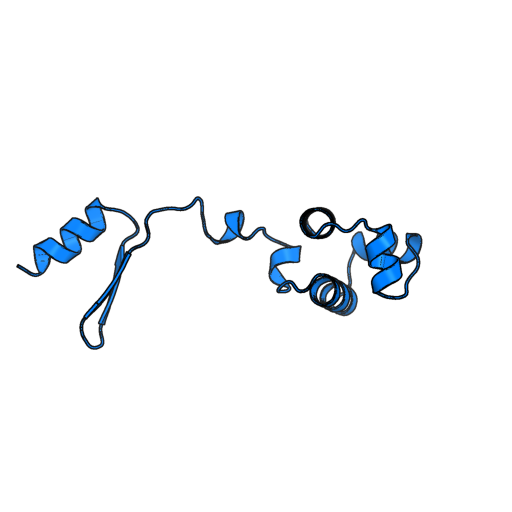R A C 1
ATOM 637 O O . SER A 1 83 ? 16.504 5.291 -22.863 1.00 87.94 83 SER A O 1
ATOM 639 N N . TRP A 1 84 ? 15.324 7.195 -23.019 1.00 88.69 84 TRP A N 1
ATOM 640 C CA . TRP A 1 84 ? 15.338 7.239 -24.491 1.00 88.69 84 TRP A CA 1
ATOM 641 C C . TRP A 1 84 ? 16.757 7.237 -25.070 1.00 88.69 84 TRP A C 1
ATOM 643 O O . TRP A 1 84 ? 17.005 6.582 -26.077 1.00 88.69 84 TRP A O 1
ATOM 653 N N . GLN A 1 85 ? 17.700 7.923 -24.418 1.00 88.88 85 GLN A N 1
ATOM 654 C CA . GLN A 1 85 ? 19.098 7.971 -24.854 1.00 88.88 85 GLN A CA 1
ATOM 655 C C . GLN A 1 85 ? 19.778 6.601 -24.764 1.00 88.88 85 GLN A C 1
ATOM 657 O O . GLN A 1 85 ? 20.577 6.241 -25.627 1.00 88.88 85 GLN A O 1
ATOM 662 N N . GLU A 1 86 ? 19.490 5.836 -23.712 1.00 88.69 86 GLU A N 1
ATOM 663 C CA . GLU A 1 86 ? 20.010 4.479 -23.553 1.00 88.69 86 GLU A CA 1
ATOM 664 C C . GLU A 1 86 ? 19.382 3.523 -24.569 1.00 88.69 86 GLU A C 1
ATOM 666 O O . GLU A 1 86 ? 20.104 2.766 -25.221 1.00 88.69 86 GLU A O 1
ATOM 671 N N . LEU A 1 87 ? 18.070 3.641 -24.807 1.00 92.00 87 LEU A N 1
ATOM 672 C CA . LEU A 1 87 ? 17.397 2.883 -25.858 1.00 92.00 87 LEU A CA 1
ATOM 673 C C . LEU A 1 87 ? 17.990 3.182 -27.244 1.00 92.00 87 LEU A C 1
ATOM 675 O O . LEU A 1 87 ? 18.297 2.254 -27.991 1.00 92.00 87 LEU A O 1
ATOM 679 N N . GLU A 1 88 ? 18.186 4.455 -27.595 1.00 91.44 88 GLU A N 1
ATOM 680 C CA . GLU A 1 88 ? 18.778 4.843 -28.880 1.00 91.44 88 GLU A CA 1
ATOM 681 C C . GLU A 1 88 ? 20.177 4.253 -29.065 1.00 91.44 88 GLU A C 1
ATOM 683 O O . GLU A 1 88 ? 20.495 3.784 -30.160 1.00 91.44 88 GLU A O 1
ATOM 688 N N . LYS A 1 89 ? 21.001 4.211 -28.009 1.00 90.62 89 LYS A N 1
ATOM 689 C CA . LYS A 1 89 ? 22.317 3.552 -28.045 1.00 90.62 89 LYS A CA 1
ATOM 690 C C . LYS A 1 89 ? 22.190 2.050 -28.287 1.00 90.62 89 LYS A C 1
ATOM 692 O O . LYS A 1 89 ? 22.901 1.522 -29.141 1.00 90.62 89 LYS A O 1
ATOM 697 N N . LEU A 1 90 ? 21.283 1.370 -27.581 1.00 89.56 90 LEU A N 1
ATOM 698 C CA . LEU A 1 90 ? 21.049 -0.068 -27.756 1.00 89.56 90 LEU A CA 1
ATOM 699 C C . LEU A 1 90 ? 20.620 -0.402 -29.189 1.00 89.56 90 LEU A C 1
ATOM 701 O O . LEU A 1 90 ? 21.151 -1.337 -29.786 1.00 89.56 90 LEU A O 1
ATOM 705 N N . VAL A 1 91 ? 19.701 0.381 -29.759 1.00 87.81 91 VAL A N 1
ATOM 706 C CA . VAL A 1 91 ? 19.212 0.191 -31.134 1.00 87.81 91 VAL A CA 1
ATOM 707 C C . VAL A 1 91 ? 20.282 0.565 -32.165 1.00 87.81 91 VAL A C 1
ATOM 709 O O . VAL A 1 91 ? 20.426 -0.115 -33.179 1.00 87.81 91 VAL A O 1
ATOM 712 N N . SER A 1 92 ? 21.059 1.621 -31.919 1.00 86.69 92 SER A N 1
ATOM 713 C CA . SER A 1 92 ? 22.080 2.097 -32.863 1.00 86.69 92 SER A CA 1
ATOM 714 C C . SER A 1 92 ? 23.289 1.170 -32.948 1.00 86.69 92 SER A C 1
ATOM 716 O O . SER A 1 92 ? 23.827 0.990 -34.035 1.00 86.69 92 SER A O 1
ATOM 718 N N . ASN A 1 93 ? 23.677 0.525 -31.844 1.00 78.50 93 ASN A N 1
ATOM 719 C CA . ASN A 1 93 ? 24.767 -0.459 -31.822 1.00 78.50 93 ASN A CA 1
ATOM 720 C C . ASN A 1 93 ? 24.439 -1.761 -32.579 1.00 78.50 93 ASN A C 1
ATOM 722 O O . ASN A 1 93 ? 25.306 -2.620 -32.719 1.00 78.50 93 ASN A O 1
ATOM 726 N N . ARG A 1 94 ? 23.188 -1.936 -33.023 1.00 67.50 94 ARG A N 1
ATOM 727 C CA . ARG A 1 94 ? 22.710 -3.118 -33.754 1.00 67.50 94 ARG A CA 1
ATOM 728 C C . ARG A 1 94 ? 22.611 -2.905 -35.272 1.00 67.50 94 ARG A C 1
ATOM 730 O O . ARG A 1 94 ? 22.266 -3.861 -35.963 1.00 67.50 94 ARG A O 1
ATOM 737 N N . LYS A 1 95 ? 22.854 -1.686 -35.774 1.00 52.38 95 LYS A N 1
ATOM 738 C CA . LYS A 1 95 ? 22.885 -1.384 -37.217 1.00 52.38 95 LYS A CA 1
ATOM 739 C C . LYS A 1 95 ? 24.202 -1.777 -37.872 1.00 52.38 95 LYS A C 1
ATOM 741 O O . LYS A 1 95 ? 25.252 -1.645 -37.210 1.00 52.38 95 LYS A O 1
#

InterPro domains:
  IPR001387 Cro/C1-type, helix-turn-helix domain [PS50943] (4-55)
  IPR001387 Cro/C1-type, helix-turn-helix domain [cd00093] (1-55)
  IPR010982 Lambda repressor-like, DNA-binding domain superfamily [G3DSA:1.10.260.40] (1-62)
  IPR010982 Lambda repressor-like, DNA-binding domain superfamily [SSF47413] (2-64)

pLDDT: mean 89.01, std 8.64, range [52.38, 96.19]

Radius of gyration: 20.6 Å; chains: 1; bounding box: 40×24×57 Å

Secondary structure (DSSP, 8-state):
---HHHHHHHTT--HHHHHHHTT--HHHHHHHHHS--HHHHHHHHHHHT--GGGGTS-HHHHH-S----EEEEETTEEEEESSHHHHHHHHHTT-

Sequence (95 aa):
MNRIEDVIKEHGYTVTSLAEKIGTSKQNLFAKLKSPSYPTLVEIATALDVPMWQLFASPEEIAGAGDFVALIKDGSEIYHADSWQELEKLVSNRK

Organism: NCBI:txid679190

Foldseek 3Di:
DWCLQVLCVVLVHHCQVLCVQLVHHSVVSVVCVVPPDPVRLVSSCVSSVHDSCCRHPPPCRVVDPPFDWDWDDDPPDIDIDRHPVRVCVVVVVVD